Protein AF-A0A498LC23-F1 (afdb_monomer_lite)

Foldseek 3Di:
DVVCVVVCVLLAACSLVVVVVVLVVVVVVQVPDDPPDVSVVVNVVVVVVCVVVSVVSVVSNVVRNVVVVVVVVVVVVVVVVVVVVVVVVVVVVVVVVVVVVVVVVVVVVVVVVVVVVVVVVVVVVVVVVVVVVVVVVVVVD

Sequence (141 aa):
MMEKLKQGFYAKPGGYDLFCKDLEDIEKKYNSQANKVKAEEVLDEFLKQKSVDSKVILQADKKLTKKEKKIKKGFNEKADRMRQEIEEFKKRSIEAENNRAKEFALILENANRRHEETMAQIMQNHREQMMEIQKKNYLFE

pLDDT: mean 89.7, std 10.55, range [47.97, 98.06]

Structure (mmCIF, N/CA/C/O backbone):
data_AF-A0A498LC23-F1
#
_entry.id   AF-A0A498LC23-F1
#
loop_
_atom_site.group_PDB
_atom_site.id
_atom_site.type_symbol
_atom_site.label_atom_id
_atom_site.label_alt_id
_atom_site.label_comp_id
_atom_site.label_asym_id
_atom_site.label_entity_id
_atom_site.label_seq_id
_atom_site.pdbx_PDB_ins_code
_atom_site.Cartn_x
_atom_site.Cartn_y
_atom_site.Cartn_z
_atom_site.occupancy
_atom_site.B_iso_or_equiv
_atom_site.auth_seq_id
_atom_site.auth_comp_id
_atom_site.auth_asym_id
_atom_site.auth_atom_id
_atom_site.pdbx_PDB_model_num
ATOM 1 N N . MET A 1 1 ? -17.491 9.380 36.142 1.00 84.06 1 MET A N 1
ATOM 2 C CA . MET A 1 1 ? -18.035 8.463 35.117 1.00 84.06 1 MET A CA 1
ATOM 3 C C . MET A 1 1 ? -19.264 9.037 34.417 1.00 84.06 1 MET A C 1
ATOM 5 O O . MET A 1 1 ? -19.207 9.206 33.211 1.00 84.06 1 MET A O 1
ATOM 9 N N . MET A 1 2 ? -20.338 9.393 35.135 1.00 83.50 2 MET A N 1
ATOM 10 C CA . MET A 1 2 ? -21.563 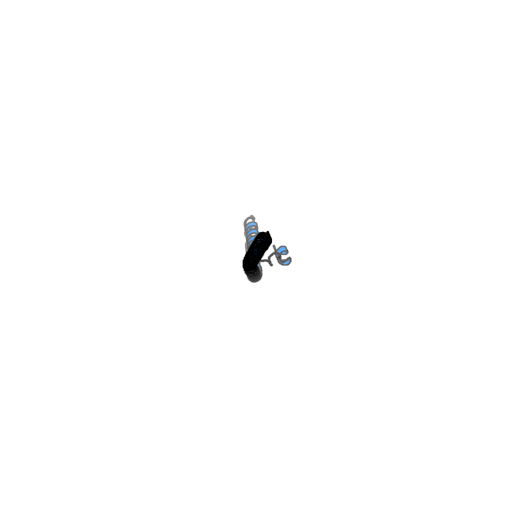9.951 34.523 1.00 83.50 2 MET A CA 1
ATOM 11 C C . MET A 1 2 ? -21.303 11.169 33.631 1.00 83.50 2 MET A C 1
ATOM 13 O O . MET A 1 2 ? -21.832 11.250 32.529 1.00 83.50 2 MET A O 1
ATOM 17 N N . GLU A 1 3 ? -20.427 12.070 34.072 1.00 88.25 3 GLU A N 1
ATOM 18 C CA . GLU A 1 3 ? -20.020 13.226 33.270 1.00 88.25 3 GLU A CA 1
ATOM 19 C C . GLU A 1 3 ? -19.277 12.812 31.989 1.00 88.25 3 GLU A C 1
ATOM 21 O O . GLU A 1 3 ? -19.620 13.257 30.900 1.00 88.25 3 GLU A O 1
ATOM 26 N N . LYS A 1 4 ? -18.341 11.856 32.089 1.00 89.12 4 LYS A N 1
ATOM 27 C CA . LYS A 1 4 ? -17.644 11.278 30.926 1.00 89.12 4 LYS A CA 1
ATOM 28 C C . LYS A 1 4 ? -18.636 10.660 29.928 1.00 89.12 4 LYS A C 1
ATOM 30 O O . LYS A 1 4 ? -18.466 10.810 28.723 1.00 89.12 4 LYS A O 1
ATOM 35 N N . LEU A 1 5 ? -19.677 9.983 30.422 1.00 86.56 5 LEU A N 1
ATOM 36 C CA . LEU A 1 5 ? -20.724 9.393 29.586 1.00 86.56 5 LEU A CA 1
ATOM 37 C C . LEU A 1 5 ? -21.526 10.471 28.841 1.00 86.56 5 LEU A C 1
ATOM 39 O O . LEU A 1 5 ? -21.687 10.361 27.628 1.00 86.56 5 LEU A O 1
ATOM 43 N N . LYS A 1 6 ? -21.964 11.529 29.538 1.00 87.56 6 LYS A N 1
ATOM 44 C CA . LYS A 1 6 ? -22.682 12.670 28.936 1.00 87.56 6 LYS A CA 1
ATOM 45 C C . LYS A 1 6 ? -21.848 13.396 27.882 1.00 87.56 6 LYS A C 1
ATOM 47 O O . LYS A 1 6 ? -22.376 13.795 26.852 1.00 87.56 6 LYS A O 1
ATOM 52 N N . GLN A 1 7 ? -20.545 13.513 28.118 1.00 91.12 7 GLN A N 1
ATOM 53 C CA . GLN A 1 7 ? -19.593 14.117 27.185 1.00 91.12 7 GLN A CA 1
ATOM 54 C C . GLN A 1 7 ? -19.212 13.191 26.017 1.00 91.12 7 GLN A C 1
ATOM 56 O O . GLN A 1 7 ? -18.396 13.562 25.178 1.00 91.12 7 GLN A O 1
ATOM 61 N N . GLY A 1 8 ? -19.764 11.973 25.949 1.00 88.88 8 GLY A N 1
ATOM 62 C CA . GLY A 1 8 ? -19.477 11.029 24.870 1.00 88.88 8 GLY A CA 1
ATOM 63 C C . GLY A 1 8 ? -18.068 10.430 24.916 1.00 88.88 8 GLY A C 1
ATOM 64 O O . GLY A 1 8 ? -17.594 9.908 23.913 1.00 88.88 8 GLY A O 1
ATOM 65 N N . PHE A 1 9 ? -17.387 10.447 26.065 1.00 91.69 9 PHE A N 1
ATOM 66 C CA . PHE A 1 9 ? -16.000 9.976 26.212 1.00 91.69 9 PHE A CA 1
ATOM 67 C C . PHE A 1 9 ? -15.781 8.520 25.756 1.00 91.69 9 PHE A C 1
ATOM 69 O O . PHE A 1 9 ? -14.710 8.171 25.250 1.00 91.69 9 PHE A O 1
ATOM 76 N N . TYR A 1 10 ? -16.795 7.667 25.931 1.00 91.69 10 TYR A N 1
ATOM 77 C CA . TYR A 1 10 ? -16.764 6.252 25.544 1.00 91.69 10 TYR A CA 1
ATOM 78 C C . TYR A 1 10 ? -17.212 6.011 24.092 1.00 91.69 10 TYR A C 1
ATOM 80 O O . TYR A 1 10 ? -17.172 4.879 23.621 1.00 91.69 10 TYR A O 1
ATOM 88 N N . ALA A 1 11 ? -17.625 7.047 23.352 1.00 89.56 11 ALA A N 1
ATOM 89 C CA . ALA A 1 11 ? -18.071 6.939 21.961 1.00 89.56 11 ALA A CA 1
ATOM 90 C C . ALA A 1 11 ? -16.882 6.898 20.979 1.00 89.56 11 ALA A C 1
ATOM 92 O O . ALA A 1 11 ? -16.786 7.693 20.045 1.00 89.56 11 ALA A O 1
ATOM 93 N N . LYS A 1 12 ? -15.955 5.964 21.201 1.00 91.44 12 LYS A N 1
ATOM 94 C CA . LYS A 1 12 ? -14.744 5.757 20.394 1.00 91.44 12 LYS A CA 1
ATOM 95 C C . LYS A 1 12 ? -14.396 4.265 20.297 1.00 91.44 12 LYS A C 1
ATOM 97 O O . LYS A 1 12 ? -14.877 3.498 21.131 1.00 91.44 12 LYS A O 1
ATOM 102 N N . PRO A 1 13 ? -13.574 3.842 19.317 1.00 91.19 13 PRO A N 1
ATOM 103 C CA . PRO A 1 13 ? -13.034 2.483 19.286 1.00 91.19 13 PRO A CA 1
ATOM 104 C C . PRO A 1 13 ? -12.321 2.127 20.603 1.00 91.19 13 PRO A C 1
ATOM 106 O O . PRO A 1 13 ? -11.522 2.919 21.107 1.00 91.19 13 PRO A O 1
ATOM 109 N N . GLY A 1 14 ? -12.639 0.970 21.183 1.00 91.62 14 GLY A N 1
ATOM 110 C CA . GLY A 1 14 ? -12.177 0.536 22.509 1.00 91.62 14 GLY A CA 1
ATOM 111 C C . GLY A 1 14 ? -12.816 1.292 23.681 1.00 91.62 14 GLY A C 1
ATOM 112 O O . GLY A 1 14 ? -12.356 1.200 24.819 1.00 91.62 14 GLY A O 1
ATOM 113 N N . GLY A 1 15 ? -13.853 2.092 23.426 1.00 92.25 15 GLY A N 1
ATOM 114 C CA . GLY A 1 15 ? -14.532 2.886 24.446 1.00 92.25 15 GLY A CA 1
ATOM 115 C C . GLY A 1 15 ? -15.304 2.048 25.464 1.00 92.25 15 GLY A C 1
ATOM 116 O O . GLY A 1 15 ? -15.448 2.481 26.608 1.00 92.25 15 GLY A O 1
ATOM 117 N N . TYR A 1 16 ? -15.740 0.840 25.091 1.00 92.62 16 TYR A N 1
ATOM 118 C CA . TYR A 1 16 ? -16.394 -0.082 26.017 1.00 92.62 16 TYR A CA 1
ATOM 119 C C . TYR A 1 16 ? -15.448 -0.549 27.125 1.00 92.62 16 TYR A C 1
ATOM 121 O O . TYR A 1 16 ? -15.804 -0.497 28.298 1.00 92.62 16 TYR A O 1
ATOM 129 N N . ASP A 1 17 ? -14.210 -0.897 26.777 1.00 92.12 17 ASP A N 1
ATOM 130 C CA . ASP A 1 17 ? -13.214 -1.346 27.755 1.00 92.12 17 ASP A CA 1
ATOM 131 C C . ASP A 1 17 ? -12.898 -0.249 28.783 1.00 92.12 17 ASP A C 1
ATOM 133 O O . ASP A 1 17 ? -12.684 -0.522 29.963 1.00 92.12 17 ASP A O 1
ATOM 137 N N . LEU A 1 18 ? -12.907 1.018 28.354 1.00 93.38 18 LEU A N 1
ATOM 138 C CA . LEU A 1 18 ? -12.749 2.166 29.251 1.00 93.38 18 LEU A CA 1
ATOM 139 C C . LEU A 1 18 ? -13.953 2.342 30.184 1.00 93.38 18 LEU A C 1
ATOM 141 O O . LEU A 1 18 ? -13.776 2.731 31.336 1.00 93.38 18 LEU A O 1
ATOM 145 N N . PHE A 1 19 ? -15.163 2.060 29.698 1.00 91.25 19 PHE A N 1
ATOM 146 C CA . PHE A 1 19 ? -16.378 2.094 30.509 1.00 91.25 19 PHE A CA 1
ATOM 147 C C . PHE A 1 19 ? -16.377 0.984 31.568 1.00 91.25 19 PHE A C 1
ATOM 149 O O . PHE A 1 19 ? -16.677 1.261 32.728 1.00 91.25 19 PHE A O 1
ATOM 156 N N . CYS A 1 20 ? -15.979 -0.237 31.197 1.00 90.75 20 CYS A N 1
ATOM 157 C CA . CYS A 1 20 ? -15.827 -1.360 32.127 1.00 90.75 20 CYS A CA 1
ATOM 158 C C . CYS A 1 20 ? -14.800 -1.062 33.224 1.00 90.75 20 CYS A C 1
ATOM 160 O O . CYS A 1 20 ? -15.101 -1.248 34.397 1.00 90.75 20 CYS A O 1
ATOM 162 N N . LYS A 1 21 ? -13.634 -0.511 32.868 1.00 92.44 21 LYS A N 1
ATOM 163 C CA . LYS A 1 21 ? -12.616 -0.110 33.855 1.00 92.44 21 LYS A CA 1
ATOM 164 C C . LYS A 1 21 ? -13.128 0.950 34.828 1.00 92.44 21 LYS A C 1
ATOM 166 O O . LYS A 1 21 ? -12.950 0.811 36.031 1.00 92.44 21 LYS A O 1
ATOM 171 N N . ASP A 1 22 ? -13.805 1.985 34.320 1.00 91.44 22 ASP A N 1
ATOM 172 C CA . ASP A 1 22 ? -14.388 3.020 35.180 1.00 91.44 22 ASP A CA 1
ATOM 173 C C . ASP A 1 22 ? -15.492 2.448 36.105 1.00 91.44 22 ASP A C 1
ATOM 175 O O . ASP A 1 22 ? -15.655 2.957 37.213 1.00 91.44 22 ASP A O 1
ATOM 179 N N . LEU A 1 23 ? -16.240 1.409 35.690 1.00 89.06 23 LEU A N 1
ATOM 180 C CA . LEU A 1 23 ? -17.190 0.692 36.561 1.00 89.06 23 LEU A CA 1
ATOM 181 C C . LEU A 1 23 ? -16.475 -0.106 37.656 1.00 89.06 23 LEU A C 1
ATOM 183 O O . LEU A 1 23 ? -16.821 0.041 38.827 1.00 89.06 23 LEU A O 1
ATOM 187 N N . GLU A 1 24 ? -15.474 -0.907 37.290 1.00 88.88 24 GLU A N 1
ATOM 188 C CA . GLU A 1 24 ? -14.690 -1.706 38.242 1.00 88.88 24 GLU A CA 1
ATOM 189 C C . GLU A 1 24 ? -14.003 -0.824 39.293 1.00 88.88 24 GLU A C 1
ATOM 191 O O . GLU A 1 24 ? -13.945 -1.173 40.472 1.00 88.88 24 GLU A O 1
ATOM 196 N N . ASP A 1 25 ? -13.494 0.341 38.891 1.00 89.94 25 ASP A N 1
ATOM 197 C CA . ASP A 1 25 ? -12.856 1.288 39.805 1.00 89.94 25 ASP A CA 1
ATOM 198 C C . ASP A 1 25 ? -13.853 1.894 40.804 1.00 89.94 25 ASP A C 1
ATOM 200 O O . ASP A 1 25 ? -13.494 2.155 41.957 1.00 89.94 25 ASP A O 1
ATOM 204 N N . ILE A 1 26 ? -15.102 2.126 40.384 1.00 86.62 26 ILE A N 1
ATOM 205 C CA . ILE A 1 26 ? -16.176 2.583 41.277 1.00 86.62 26 ILE A CA 1
ATOM 206 C C . ILE A 1 26 ? -16.523 1.480 42.274 1.00 86.62 26 ILE A C 1
ATOM 208 O O . ILE A 1 26 ? -16.568 1.750 43.473 1.00 86.62 26 ILE A O 1
ATOM 212 N N . GLU A 1 27 ? -16.707 0.251 41.797 1.00 84.00 27 GLU A N 1
ATOM 213 C CA . GLU A 1 27 ? -17.019 -0.911 42.630 1.00 84.00 27 GLU A CA 1
ATOM 214 C C . GLU A 1 27 ? -15.926 -1.165 43.680 1.00 84.00 27 GLU A C 1
ATOM 216 O O . GLU A 1 27 ? -16.214 -1.274 44.872 1.00 84.00 27 GLU A O 1
ATOM 221 N N . LYS A 1 28 ? -14.649 -1.155 43.274 1.00 86.56 28 LYS A N 1
ATOM 222 C CA . LYS A 1 28 ? -13.503 -1.314 44.187 1.00 86.56 28 LYS A CA 1
ATOM 223 C C . LYS A 1 28 ? -13.452 -0.219 45.250 1.00 86.56 28 LYS A C 1
ATOM 225 O O . LYS A 1 28 ? -13.249 -0.518 46.427 1.00 86.56 28 LYS A O 1
ATOM 230 N N . LYS A 1 29 ? -13.647 1.047 44.859 1.00 85.25 29 LYS A N 1
ATOM 231 C CA . LYS A 1 29 ? -13.676 2.177 45.805 1.00 85.25 29 LYS A CA 1
ATOM 232 C C . LYS A 1 29 ? -14.817 2.034 46.801 1.00 85.25 29 LYS A C 1
ATOM 234 O O . LYS A 1 29 ? -14.602 2.246 47.992 1.00 85.25 29 LYS A O 1
ATOM 239 N N . TYR A 1 30 ? -15.995 1.644 46.330 1.00 78.94 30 TYR A N 1
ATOM 240 C CA . TYR A 1 30 ? -17.175 1.473 47.165 1.00 78.94 30 TYR A CA 1
ATOM 241 C C . TYR A 1 30 ? -17.004 0.324 48.173 1.00 78.94 30 TYR A C 1
ATOM 243 O O . TYR A 1 30 ? -17.201 0.519 49.370 1.00 78.94 30 TYR A O 1
ATOM 251 N N . ASN A 1 31 ? -16.499 -0.830 47.725 1.00 77.25 31 ASN A N 1
ATOM 252 C CA . ASN A 1 31 ? -16.243 -2.005 48.572 1.00 77.25 31 ASN A CA 1
ATOM 253 C C . ASN A 1 31 ? -15.150 -1.790 49.635 1.00 77.25 31 ASN A C 1
ATOM 255 O O . ASN A 1 31 ? -15.102 -2.513 50.635 1.00 77.25 31 ASN A O 1
ATOM 259 N N . SER A 1 32 ? -14.278 -0.798 49.433 1.00 80.50 32 SER A N 1
ATOM 260 C CA . SER A 1 32 ? -13.211 -0.436 50.372 1.00 80.50 32 SER A CA 1
ATOM 261 C C . SER A 1 32 ? -13.671 0.447 51.547 1.00 80.50 32 SER A C 1
ATOM 263 O O . SER A 1 32 ? -12.907 0.645 52.490 1.00 80.50 32 SER A O 1
ATOM 265 N N . GLN A 1 33 ? -14.909 0.965 51.532 1.00 77.19 33 GLN A N 1
ATOM 266 C CA . GLN A 1 33 ? -15.449 1.817 52.601 1.00 77.19 33 GLN A CA 1
ATOM 267 C C . GLN A 1 33 ? -16.101 0.994 53.736 1.00 77.19 33 GLN A C 1
ATOM 269 O O . GLN A 1 33 ? -16.754 -0.021 53.505 1.00 77.19 33 GLN A O 1
ATOM 274 N N . ALA A 1 34 ? -15.932 1.436 54.990 1.00 56.12 34 ALA A N 1
ATOM 275 C CA . ALA A 1 34 ? -16.258 0.670 56.205 1.00 56.12 34 ALA A CA 1
ATOM 276 C C . ALA A 1 34 ? -17.768 0.501 56.528 1.00 56.12 34 ALA A C 1
ATOM 278 O O . ALA A 1 34 ? -18.112 -0.313 57.381 1.00 56.12 34 ALA A O 1
ATOM 279 N N . ASN A 1 35 ? -18.684 1.204 55.845 1.00 59.41 35 ASN A N 1
ATOM 280 C CA . ASN A 1 35 ? -20.133 1.196 56.129 1.00 59.41 35 ASN A CA 1
ATOM 281 C C . ASN A 1 35 ? -20.937 0.333 55.131 1.00 59.41 35 ASN A C 1
ATOM 283 O O . ASN A 1 35 ? -21.707 0.852 54.328 1.00 59.41 35 ASN A O 1
ATOM 287 N N . LYS A 1 36 ? -20.763 -0.993 55.181 1.00 61.56 36 LYS A N 1
ATOM 288 C CA . LYS A 1 36 ? -21.213 -1.926 54.123 1.00 61.56 36 LYS A CA 1
ATOM 289 C C . LYS A 1 36 ? -22.723 -2.220 54.064 1.00 61.56 36 LYS A C 1
ATOM 291 O O . LYS A 1 36 ? -23.264 -2.411 52.985 1.00 61.56 36 LYS A O 1
ATOM 296 N N . VAL A 1 37 ? -23.433 -2.212 55.193 1.00 56.91 37 VAL A N 1
ATOM 297 C CA . VAL A 1 37 ? -24.747 -2.892 55.296 1.00 56.91 37 VAL A CA 1
ATOM 298 C C . VAL A 1 37 ? -25.923 -2.131 54.652 1.00 56.91 37 VAL A C 1
ATOM 300 O O . VAL A 1 37 ? -26.888 -2.751 54.232 1.00 56.91 37 VAL A O 1
ATOM 303 N N . LYS A 1 38 ? -25.862 -0.797 54.534 1.00 59.25 38 LYS A N 1
ATOM 304 C CA . LYS A 1 38 ? -26.901 0.016 53.848 1.00 59.25 38 LYS A CA 1
ATOM 305 C C . LYS A 1 38 ? -26.497 0.466 52.438 1.00 59.25 38 LYS A C 1
ATOM 307 O O . LYS A 1 38 ? -27.237 1.181 51.774 1.00 59.25 38 LYS A O 1
ATOM 312 N N . ALA A 1 39 ? -25.291 0.102 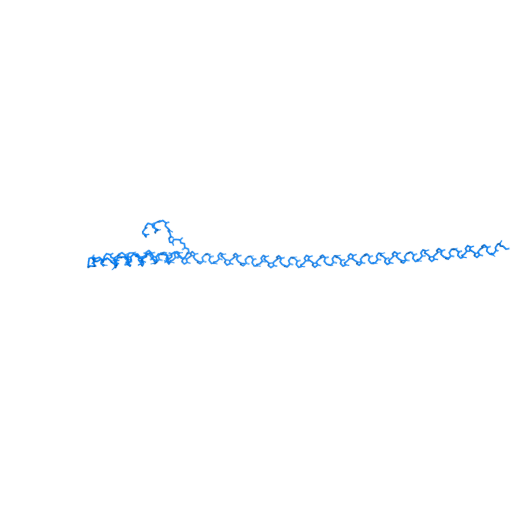52.023 1.00 64.62 39 ALA A N 1
ATOM 313 C CA . ALA A 1 39 ? -24.615 0.618 50.841 1.00 64.62 39 ALA A CA 1
ATOM 314 C C . ALA A 1 39 ? -24.750 -0.346 49.640 1.00 64.62 39 ALA A C 1
ATOM 316 O O . ALA A 1 39 ? -24.755 0.069 48.484 1.00 64.62 39 ALA A O 1
ATOM 317 N N . GLU A 1 40 ? -24.921 -1.638 49.916 1.00 72.25 40 GLU A N 1
ATOM 318 C CA . GLU A 1 40 ? -24.925 -2.711 48.917 1.00 72.25 40 GLU A CA 1
ATOM 319 C C . GLU A 1 40 ? -26.134 -2.658 47.963 1.00 72.25 40 GLU A C 1
ATOM 321 O O . GLU A 1 40 ? -25.957 -2.795 46.755 1.00 72.25 40 GLU A O 1
ATOM 326 N N . GLU A 1 41 ? -27.339 -2.348 48.462 1.00 75.94 41 GLU A N 1
ATOM 327 C CA . GLU A 1 41 ? -28.537 -2.173 47.616 1.00 75.94 41 GLU A CA 1
ATOM 328 C C . GLU A 1 41 ? -28.394 -1.002 46.634 1.00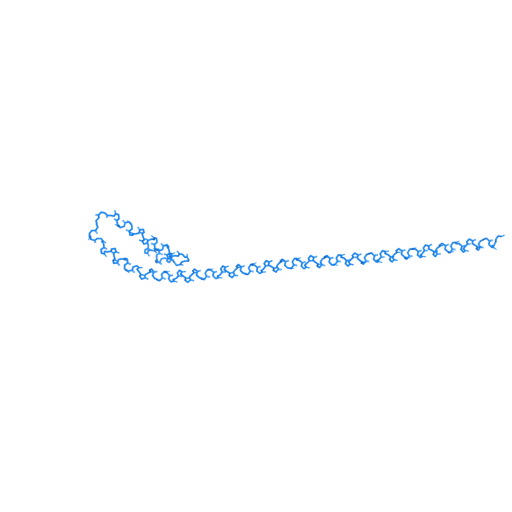 75.94 41 GLU A C 1
ATOM 330 O O . GLU A 1 41 ? -28.755 -1.121 45.464 1.00 75.94 41 GLU A O 1
ATOM 335 N N . VAL A 1 42 ? -27.810 0.116 47.080 1.00 79.81 42 VAL A N 1
ATOM 336 C CA . VAL A 1 42 ? -27.591 1.304 46.238 1.00 79.81 42 VAL A CA 1
ATOM 337 C C . VAL A 1 42 ? -26.573 1.009 45.135 1.00 79.81 42 VAL A C 1
ATOM 339 O O . VAL A 1 42 ? -26.726 1.474 44.002 1.00 79.81 42 VAL A O 1
ATOM 342 N N . LEU A 1 43 ? -25.535 0.225 45.446 1.00 80.56 43 LEU A N 1
ATOM 343 C CA . LEU A 1 43 ? -24.555 -0.217 44.458 1.00 80.56 43 LEU A CA 1
ATOM 344 C C . LEU A 1 43 ? -25.182 -1.180 43.440 1.00 80.56 43 LEU A C 1
ATOM 346 O O . LEU A 1 43 ? -24.972 -1.000 42.240 1.00 80.56 43 LEU A O 1
ATOM 350 N N . ASP A 1 44 ? -25.970 -2.159 43.887 1.00 81.00 44 ASP A N 1
ATOM 351 C CA . ASP A 1 44 ? -26.628 -3.127 43.000 1.00 81.00 44 ASP A CA 1
ATOM 352 C C . ASP A 1 44 ? -27.633 -2.445 42.056 1.00 81.00 44 ASP A C 1
ATOM 354 O O . ASP A 1 44 ? -27.645 -2.695 40.846 1.00 81.00 44 ASP A O 1
ATOM 358 N N . GLU A 1 45 ? -28.428 -1.503 42.568 1.00 83.12 45 GLU A N 1
ATOM 359 C CA . GLU A 1 45 ? -29.370 -0.733 41.754 1.00 83.12 45 GLU A CA 1
ATOM 360 C C . GLU A 1 45 ? -28.645 0.168 40.737 1.00 83.12 45 GLU A C 1
ATOM 362 O O . GLU A 1 45 ? -29.031 0.229 39.563 1.00 83.12 45 GLU A O 1
ATOM 367 N N . PHE A 1 46 ? -27.527 0.789 41.135 1.00 83.75 46 PHE A N 1
ATOM 368 C CA . PHE A 1 46 ? -26.665 1.543 40.225 1.00 83.75 46 PHE A CA 1
ATOM 369 C C . PHE A 1 46 ? -26.088 0.653 39.115 1.00 83.75 46 PHE A C 1
ATOM 371 O O . PHE A 1 46 ? -26.167 1.009 37.936 1.00 83.75 46 PHE A O 1
ATOM 378 N N . LEU A 1 47 ? -25.544 -0.520 39.455 1.00 83.06 47 LEU A N 1
ATOM 379 C CA . LEU A 1 47 ? -24.980 -1.460 38.482 1.00 83.06 47 LEU A CA 1
ATOM 380 C C . LEU A 1 47 ? -26.049 -1.981 37.511 1.00 83.06 47 LEU A C 1
ATOM 382 O O . LEU A 1 47 ? -25.812 -2.035 36.298 1.00 83.06 47 LEU A O 1
ATOM 386 N N . LYS A 1 48 ? -27.257 -2.275 38.007 1.00 84.62 48 LYS A N 1
ATOM 387 C CA . LYS A 1 48 ? -28.412 -2.643 37.173 1.00 84.62 48 LYS A CA 1
ATOM 388 C C . LYS A 1 48 ? -28.772 -1.542 36.182 1.00 84.62 48 LYS A C 1
ATOM 390 O O . LYS A 1 48 ? -28.911 -1.828 34.992 1.00 84.62 48 LYS A O 1
ATOM 395 N N . GLN A 1 49 ? -28.848 -0.285 36.624 1.00 84.56 49 GLN A N 1
ATOM 396 C CA . GLN A 1 49 ? -29.088 0.848 35.724 1.00 84.56 49 GLN A CA 1
ATOM 397 C C . GLN A 1 49 ? -27.972 0.992 34.676 1.00 84.56 49 GLN A C 1
ATOM 399 O O . GLN A 1 49 ? -28.250 1.193 33.491 1.00 84.56 49 GLN A O 1
ATOM 404 N N . LYS A 1 50 ? -26.702 0.824 35.071 1.00 85.06 50 LYS A N 1
ATOM 405 C CA . LYS A 1 50 ? -25.551 0.919 34.154 1.00 85.06 50 LYS A CA 1
ATOM 406 C C . LYS A 1 50 ? -25.450 -0.241 33.158 1.00 85.06 50 LYS A C 1
ATOM 408 O O . LYS A 1 50 ? -24.784 -0.089 32.136 1.00 85.06 50 LYS A O 1
ATOM 413 N N . SER A 1 51 ? -26.129 -1.365 33.388 1.00 82.00 51 SER A N 1
ATOM 414 C CA . SER A 1 51 ? -26.192 -2.490 32.439 1.00 82.00 51 SER A CA 1
ATOM 415 C C . SER A 1 51 ? -26.801 -2.090 31.088 1.00 82.00 51 SER A C 1
ATOM 417 O O . SER A 1 51 ? -26.354 -2.548 30.032 1.00 82.00 51 SER A O 1
ATOM 419 N N . VAL A 1 52 ? -27.788 -1.188 31.095 1.00 81.69 52 VAL A N 1
ATOM 420 C CA . VAL A 1 52 ? -28.401 -0.670 29.862 1.00 81.69 52 VAL A CA 1
ATOM 421 C C . VAL A 1 52 ? -27.403 0.196 29.092 1.00 81.69 52 VAL A C 1
ATOM 423 O O . VAL A 1 52 ? -27.171 -0.047 27.906 1.00 81.69 52 VAL A O 1
ATOM 426 N N . ASP A 1 53 ? -26.738 1.127 29.782 1.00 81.94 53 ASP A N 1
ATOM 427 C CA . ASP A 1 53 ? -25.691 1.979 29.202 1.00 81.94 53 ASP A CA 1
ATOM 428 C C . ASP A 1 53 ? -24.537 1.136 28.631 1.00 81.94 53 ASP A C 1
ATOM 430 O O . ASP A 1 53 ? -24.082 1.365 27.510 1.00 81.94 53 ASP A O 1
ATOM 434 N N . SER A 1 54 ? -24.125 0.093 29.360 1.00 88.00 54 SER A N 1
ATOM 435 C CA . SER A 1 54 ? -23.083 -0.862 28.963 1.00 88.00 54 SER A CA 1
ATOM 436 C C . SER A 1 54 ? -23.374 -1.496 27.598 1.00 88.00 54 SER A C 1
ATOM 438 O O . SER A 1 54 ? -22.514 -1.515 26.715 1.00 88.00 54 SER A O 1
ATOM 440 N N . LYS A 1 55 ? -24.614 -1.951 27.367 1.00 89.44 55 LYS A N 1
ATOM 441 C CA . LYS A 1 55 ? -25.018 -2.560 26.087 1.00 89.44 55 LYS A CA 1
ATOM 442 C C . LYS A 1 55 ? -24.963 -1.564 24.929 1.00 89.44 55 LYS A C 1
ATOM 444 O O . LYS A 1 55 ? -24.515 -1.929 23.839 1.00 89.44 55 LYS A O 1
ATOM 449 N N . VAL A 1 56 ? -25.403 -0.325 25.150 1.00 90.12 56 VAL A N 1
ATOM 450 C CA . VAL A 1 56 ? -25.392 0.728 24.121 1.00 90.12 56 VAL A CA 1
ATOM 451 C C . VAL A 1 56 ? -23.956 1.094 23.746 1.00 90.12 56 VAL A C 1
ATOM 453 O O . VAL A 1 56 ? -23.619 1.134 22.560 1.00 90.12 56 VAL A O 1
ATOM 456 N N . ILE A 1 57 ? -23.089 1.275 24.744 1.00 90.88 57 ILE A N 1
ATOM 457 C CA . ILE A 1 57 ? -21.667 1.581 24.543 1.00 90.88 57 ILE A CA 1
ATOM 458 C C . ILE A 1 57 ? -20.969 0.433 23.809 1.00 90.88 57 ILE A C 1
ATOM 460 O O . ILE A 1 57 ? -20.255 0.679 22.840 1.00 90.88 57 ILE A O 1
ATOM 464 N N . LEU A 1 58 ? -21.236 -0.823 24.186 1.00 93.44 58 LEU A N 1
ATOM 465 C CA . LEU A 1 58 ? -20.673 -1.998 23.514 1.00 93.44 58 LEU A CA 1
ATOM 466 C C . LEU A 1 58 ? -21.050 -2.053 22.030 1.00 93.44 58 LEU A C 1
ATOM 468 O O . LEU A 1 58 ? -20.220 -2.365 21.173 1.00 93.44 58 LEU A O 1
ATOM 472 N N . GLN A 1 59 ? -22.314 -1.777 21.704 1.00 93.00 59 GLN A N 1
ATOM 473 C CA . GLN A 1 59 ? -22.764 -1.765 20.313 1.00 93.00 59 GLN A CA 1
ATOM 474 C C . GLN A 1 59 ? -22.122 -0.626 19.517 1.00 93.00 59 GLN A C 1
ATOM 476 O O . GLN A 1 59 ? -21.719 -0.841 18.369 1.00 93.00 59 GLN A O 1
ATOM 481 N N . ALA A 1 60 ? -22.025 0.567 20.108 1.00 92.94 60 ALA A N 1
ATOM 482 C CA . ALA A 1 60 ? -21.375 1.714 19.487 1.00 92.94 60 ALA A CA 1
ATOM 483 C C . ALA A 1 60 ? -19.891 1.427 19.217 1.00 92.94 60 ALA A C 1
ATOM 485 O O . ALA A 1 60 ? -19.440 1.578 18.081 1.00 92.94 60 ALA A O 1
ATOM 486 N N . ASP A 1 61 ? -19.167 0.911 20.209 1.00 95.38 61 ASP A N 1
ATOM 487 C CA . ASP A 1 61 ? -17.758 0.546 20.082 1.00 95.38 61 ASP A CA 1
ATOM 488 C C . ASP A 1 61 ? -17.540 -0.505 18.984 1.00 95.38 61 ASP A C 1
ATOM 490 O O . ASP A 1 61 ? -16.763 -0.292 18.051 1.00 95.38 61 ASP A O 1
ATOM 494 N N . LYS A 1 62 ? -18.312 -1.602 18.987 1.00 94.44 62 LYS A N 1
ATOM 495 C CA . LYS A 1 62 ? -18.217 -2.632 17.936 1.00 94.44 62 LYS A CA 1
ATOM 496 C C . LYS A 1 62 ? -18.404 -2.049 16.534 1.00 94.44 62 LYS A C 1
ATOM 498 O O . LYS A 1 62 ? -17.683 -2.431 15.606 1.00 94.44 62 LYS A O 1
ATOM 503 N N . LYS A 1 63 ? -19.360 -1.129 16.357 1.00 95.12 63 LYS A N 1
ATOM 504 C CA . LYS A 1 63 ? -19.598 -0.454 15.070 1.00 95.12 63 LYS A CA 1
ATOM 505 C C . LYS A 1 63 ? -18.423 0.448 14.684 1.00 95.12 63 LYS A C 1
ATOM 507 O O . LYS A 1 63 ? -17.964 0.369 13.541 1.00 95.12 63 LYS A O 1
ATOM 512 N N . LEU A 1 64 ? -17.922 1.259 15.615 1.00 94.75 64 LEU A N 1
ATOM 513 C CA . LEU A 1 64 ? -16.806 2.181 15.387 1.00 94.75 64 LEU A CA 1
ATOM 514 C C . LEU A 1 64 ? -15.509 1.428 15.081 1.00 94.75 64 LEU A C 1
ATOM 516 O O . LEU A 1 64 ? -14.898 1.664 14.040 1.00 94.75 64 LEU A O 1
ATOM 520 N N . THR A 1 65 ? -15.163 0.440 15.901 1.00 93.44 65 THR A N 1
ATOM 521 C CA . THR A 1 65 ? -13.992 -0.425 15.721 1.00 93.44 65 THR A CA 1
ATOM 522 C C . THR A 1 65 ? -14.036 -1.165 14.380 1.00 93.44 65 THR A C 1
ATOM 524 O O . THR A 1 65 ? -13.038 -1.238 13.660 1.00 93.44 65 THR A O 1
ATOM 527 N N . LYS A 1 66 ? -15.201 -1.690 13.972 1.00 95.75 66 LYS A N 1
ATOM 528 C CA . LYS A 1 66 ? -15.348 -2.341 12.658 1.00 95.75 66 LYS A CA 1
ATOM 529 C C . LYS A 1 66 ? -15.153 -1.352 11.506 1.00 95.75 66 LYS A C 1
ATOM 531 O O . LYS A 1 66 ? -14.539 -1.713 10.501 1.00 95.75 66 LYS A O 1
ATOM 536 N N . LYS A 1 67 ? -15.677 -0.129 11.627 1.00 95.31 67 LYS A N 1
ATOM 537 C CA . LYS A 1 67 ? -15.521 0.924 10.613 1.00 95.31 67 LYS A CA 1
ATOM 538 C C . LYS A 1 67 ? -14.058 1.350 10.484 1.00 95.31 67 LYS A C 1
ATOM 540 O O . LYS A 1 67 ? -13.550 1.390 9.368 1.00 95.31 67 LYS A O 1
ATOM 545 N N . GLU A 1 68 ? -13.371 1.578 11.599 1.00 95.12 68 GLU A N 1
ATOM 546 C CA . GLU A 1 68 ? -11.950 1.936 11.622 1.00 95.12 68 GLU A CA 1
ATOM 547 C C . GLU A 1 68 ? -11.080 0.845 10.987 1.00 95.12 68 GLU A C 1
ATOM 549 O O . GLU A 1 68 ? -10.287 1.132 10.090 1.00 95.12 68 GLU A O 1
ATOM 554 N N . LYS A 1 69 ? -11.291 -0.426 11.358 1.00 95.62 69 LYS A N 1
ATOM 555 C CA . LYS A 1 69 ? -10.576 -1.558 10.746 1.00 95.62 69 LYS A CA 1
ATOM 556 C C . LYS A 1 69 ? -10.781 -1.623 9.233 1.00 95.62 69 LYS A C 1
ATOM 558 O O . LYS A 1 69 ? -9.818 -1.841 8.504 1.00 95.62 69 LYS A O 1
ATOM 563 N N . LYS A 1 70 ? -12.012 -1.414 8.748 1.00 96.38 70 LYS A N 1
ATOM 564 C CA . LYS A 1 70 ? -12.303 -1.374 7.304 1.00 96.38 70 LYS A CA 1
ATOM 565 C C . LYS A 1 70 ? -11.578 -0.228 6.603 1.00 96.38 70 LYS A C 1
ATOM 567 O O . LYS A 1 70 ? -11.001 -0.451 5.544 1.00 96.38 70 LYS A O 1
ATOM 572 N N . ILE A 1 71 ? -11.588 0.966 7.194 1.00 95.38 71 ILE A N 1
ATOM 573 C CA . ILE A 1 71 ? -10.895 2.138 6.647 1.00 95.38 71 ILE A CA 1
ATOM 574 C C . ILE A 1 71 ? -9.391 1.866 6.578 1.00 95.38 71 ILE A C 1
ATOM 576 O O . ILE A 1 71 ? -8.804 1.981 5.507 1.00 95.38 71 ILE A O 1
ATOM 580 N N . LYS A 1 72 ? -8.781 1.421 7.683 1.00 96.19 72 LYS A N 1
ATOM 581 C CA . LYS A 1 72 ? -7.352 1.090 7.742 1.00 96.19 72 LYS A CA 1
ATOM 582 C C . LYS A 1 72 ? -6.971 0.023 6.716 1.00 96.19 72 LYS A C 1
ATOM 584 O O . LYS A 1 72 ? -5.974 0.178 6.020 1.00 96.19 72 LYS A O 1
ATOM 589 N N . LYS A 1 73 ? -7.790 -1.025 6.576 1.00 96.44 73 LYS A N 1
ATOM 590 C CA . LYS A 1 73 ? -7.584 -2.061 5.558 1.00 96.44 73 LYS A CA 1
ATOM 591 C C . LYS A 1 73 ? -7.626 -1.474 4.145 1.00 96.44 73 LYS A C 1
ATOM 593 O O . LYS A 1 73 ? -6.705 -1.714 3.378 1.00 96.44 73 LYS A O 1
ATOM 598 N N . GLY A 1 74 ? -8.637 -0.664 3.827 1.00 96.38 74 GLY A N 1
ATOM 599 C CA . GLY A 1 74 ? -8.764 -0.032 2.511 1.00 96.38 74 GLY A CA 1
ATOM 600 C C . GLY A 1 74 ? -7.612 0.924 2.183 1.00 96.38 74 GLY A C 1
ATOM 601 O O . GLY A 1 74 ? -7.131 0.937 1.051 1.00 96.38 74 GLY A O 1
ATOM 602 N N . PHE A 1 75 ? -7.123 1.683 3.170 1.00 96.62 75 PHE A N 1
ATOM 603 C CA . PHE A 1 75 ? -5.928 2.517 3.011 1.00 96.62 75 PHE A CA 1
ATOM 604 C C . PHE A 1 75 ? -4.676 1.681 2.749 1.00 96.62 75 PHE A C 1
ATOM 606 O O . PHE A 1 75 ? -3.933 2.000 1.824 1.00 96.62 75 PHE A O 1
ATOM 613 N N . ASN A 1 76 ? -4.465 0.608 3.514 1.00 96.75 76 ASN A N 1
ATOM 614 C CA . ASN A 1 76 ? -3.321 -0.282 3.323 1.00 96.75 76 ASN A CA 1
ATOM 615 C C . ASN A 1 76 ? -3.355 -0.947 1.942 1.00 96.75 76 ASN A C 1
ATOM 617 O O . ASN A 1 76 ? -2.384 -0.841 1.204 1.00 96.75 76 ASN A O 1
ATOM 621 N N . GLU A 1 77 ? -4.494 -1.522 1.547 1.00 97.00 77 GLU A N 1
ATOM 622 C CA . GLU A 1 77 ? -4.669 -2.137 0.225 1.00 97.00 77 GLU A CA 1
ATOM 623 C C . GLU A 1 77 ? -4.423 -1.131 -0.913 1.00 97.00 77 GLU A C 1
ATOM 625 O O . GLU A 1 77 ? -3.799 -1.466 -1.918 1.00 97.00 77 GLU A O 1
ATOM 630 N N . LYS A 1 78 ? -4.887 0.120 -0.772 1.00 97.06 78 LYS A N 1
ATOM 631 C CA . LYS A 1 78 ? -4.625 1.176 -1.762 1.00 97.06 78 LYS A CA 1
ATOM 632 C C . LYS A 1 78 ? -3.146 1.574 -1.795 1.00 97.06 78 LYS A C 1
ATOM 634 O O . LYS A 1 78 ? -2.612 1.801 -2.876 1.00 97.06 78 LYS A O 1
ATOM 639 N N . ALA A 1 79 ? -2.495 1.659 -0.638 1.00 97.50 79 ALA A N 1
ATOM 640 C CA . ALA A 1 79 ? -1.075 1.977 -0.543 1.00 97.50 79 ALA A CA 1
ATOM 641 C C . ALA A 1 79 ? -0.197 0.864 -1.137 1.00 97.50 79 ALA A C 1
ATOM 643 O O . ALA A 1 79 ? 0.785 1.167 -1.809 1.00 97.50 79 ALA A O 1
ATOM 644 N N . ASP A 1 80 ? -0.565 -0.403 -0.936 1.00 97.56 80 ASP A N 1
ATOM 645 C CA . ASP A 1 80 ? 0.124 -1.553 -1.527 1.00 97.56 80 ASP A CA 1
ATOM 646 C C . ASP A 1 80 ? 0.003 -1.560 -3.052 1.00 97.56 80 ASP A C 1
ATOM 648 O O . ASP A 1 80 ? 1.021 -1.679 -3.733 1.00 97.56 80 ASP A O 1
ATOM 652 N N . ARG A 1 81 ? -1.202 -1.333 -3.597 1.00 97.75 81 ARG A N 1
ATOM 653 C CA . ARG A 1 81 ? -1.389 -1.199 -5.054 1.00 97.75 81 ARG A CA 1
ATOM 654 C C . ARG A 1 81 ? -0.564 -0.057 -5.639 1.00 97.75 81 ARG A C 1
ATOM 656 O O . ARG A 1 81 ? 0.147 -0.257 -6.613 1.00 97.75 81 ARG A O 1
ATOM 663 N N . MET A 1 82 ? -0.585 1.113 -5.000 1.00 97.56 82 MET A N 1
ATOM 664 C CA . MET A 1 82 ? 0.207 2.263 -5.447 1.00 97.56 82 MET A CA 1
ATOM 665 C C . MET A 1 82 ? 1.712 1.956 -5.446 1.00 97.56 82 MET A C 1
ATOM 667 O O . MET A 1 82 ? 2.423 2.334 -6.372 1.00 97.56 82 MET A O 1
ATOM 671 N N . ARG A 1 83 ? 2.214 1.241 -4.429 1.00 97.88 83 ARG A N 1
ATOM 672 C CA . ARG A 1 83 ? 3.617 0.800 -4.391 1.00 97.88 83 ARG A CA 1
ATOM 673 C C . ARG A 1 83 ? 3.956 -0.133 -5.552 1.00 97.88 83 ARG A C 1
ATOM 675 O O . ARG A 1 83 ? 5.007 0.041 -6.160 1.00 97.88 83 ARG A O 1
ATOM 682 N N . GLN A 1 84 ? 3.081 -1.089 -5.856 1.00 97.94 84 GLN A N 1
ATOM 683 C CA . GLN A 1 84 ? 3.264 -2.011 -6.979 1.00 97.94 84 GLN A CA 1
ATOM 684 C C . GLN A 1 84 ? 3.269 -1.269 -8.321 1.00 97.94 84 GLN A C 1
ATOM 686 O O . GLN A 1 84 ? 4.191 -1.456 -9.107 1.00 97.94 84 GLN A O 1
ATOM 691 N N . GLU A 1 85 ? 2.311 -0.366 -8.543 1.00 97.75 85 GLU A N 1
ATOM 692 C CA . GLU A 1 85 ? 2.227 0.444 -9.766 1.00 97.75 85 GLU A CA 1
ATOM 693 C C . GLU A 1 85 ? 3.479 1.311 -9.972 1.00 97.75 85 GLU A C 1
ATOM 695 O O . GLU A 1 85 ? 4.019 1.367 -11.076 1.00 97.75 85 GLU A O 1
ATOM 700 N N . ILE A 1 86 ? 3.992 1.943 -8.908 1.00 97.88 86 ILE A N 1
ATOM 701 C CA . ILE A 1 86 ? 5.234 2.729 -8.966 1.00 97.88 86 ILE A CA 1
ATOM 702 C C . ILE A 1 86 ? 6.427 1.845 -9.338 1.00 97.88 86 ILE A C 1
ATOM 704 O O . ILE A 1 86 ? 7.261 2.248 -10.149 1.00 97.88 86 ILE A O 1
ATOM 708 N N . GLU A 1 87 ? 6.535 0.657 -8.746 1.00 97.94 87 GLU A N 1
ATOM 709 C CA . GLU A 1 87 ? 7.651 -0.252 -9.002 1.00 97.94 87 GLU A CA 1
ATOM 710 C C . GLU A 1 87 ? 7.619 -0.799 -10.436 1.00 97.94 87 GLU A C 1
ATOM 712 O O . GLU A 1 87 ? 8.641 -0.829 -11.122 1.00 97.94 87 GLU A O 1
ATOM 717 N N . GLU A 1 88 ? 6.437 -1.164 -10.933 1.00 97.94 88 GLU A N 1
ATOM 718 C CA . GLU A 1 88 ? 6.251 -1.559 -12.329 1.00 97.94 88 GLU A CA 1
ATOM 719 C C . GLU A 1 88 ? 6.576 -0.419 -13.293 1.00 97.94 88 GLU A C 1
ATOM 721 O O . GLU A 1 88 ? 7.269 -0.632 -14.290 1.00 97.94 88 GLU A O 1
ATOM 726 N N . PHE A 1 89 ? 6.118 0.797 -12.991 1.00 97.75 89 PHE A N 1
ATOM 727 C CA . PHE A 1 89 ? 6.409 1.970 -13.805 1.00 97.75 89 PHE A CA 1
ATOM 728 C C . PHE A 1 89 ? 7.915 2.247 -13.874 1.00 97.75 89 PHE A C 1
ATOM 730 O O . PHE A 1 89 ? 8.453 2.457 -14.962 1.00 97.75 89 PHE A O 1
ATOM 737 N N . LYS A 1 90 ? 8.622 2.176 -12.738 1.00 97.81 90 LYS A N 1
ATOM 738 C CA . LYS A 1 90 ? 10.084 2.327 -12.689 1.00 97.81 90 LYS A CA 1
ATOM 739 C C . LYS A 1 90 ? 10.795 1.286 -13.545 1.00 97.81 90 LYS A C 1
ATOM 741 O O . LYS A 1 90 ? 11.666 1.650 -14.331 1.00 97.81 90 LYS A O 1
ATOM 746 N N . LYS A 1 91 ? 10.405 0.012 -13.440 1.00 97.94 91 LYS A N 1
ATOM 747 C CA . LYS A 1 91 ? 10.987 -1.067 -14.253 1.00 97.94 91 LYS A CA 1
ATOM 748 C C . LYS A 1 91 ? 10.798 -0.815 -15.746 1.00 97.94 91 LYS A C 1
ATOM 750 O O . LYS A 1 91 ? 11.774 -0.860 -16.487 1.00 97.94 91 LYS A O 1
ATOM 755 N N . ARG A 1 92 ? 9.577 -0.469 -16.170 1.00 97.75 92 ARG A N 1
ATOM 756 C CA . ARG A 1 92 ? 9.282 -0.145 -17.577 1.00 97.75 92 ARG A CA 1
ATOM 757 C C . ARG A 1 92 ? 10.065 1.072 -18.064 1.00 97.75 92 ARG A C 1
ATOM 759 O O . ARG A 1 92 ? 10.529 1.075 -19.198 1.00 97.75 92 ARG A O 1
ATOM 766 N N . SER A 1 93 ? 10.235 2.089 -17.220 1.00 97.12 93 SER A N 1
ATOM 767 C CA . SER A 1 93 ? 11.025 3.277 -17.560 1.00 97.12 93 SER A CA 1
ATOM 768 C C . SER A 1 93 ? 12.497 2.931 -17.790 1.00 97.12 93 SER A C 1
ATOM 770 O O . SER A 1 93 ? 13.063 3.344 -18.797 1.00 97.12 93 SER A O 1
ATOM 772 N N . ILE A 1 94 ? 13.099 2.147 -16.891 1.00 97.94 94 ILE A N 1
ATOM 773 C CA . ILE A 1 94 ? 14.496 1.705 -17.011 1.00 97.94 94 ILE A CA 1
ATOM 774 C C . ILE A 1 94 ? 14.677 0.835 -18.259 1.00 97.94 94 ILE A C 1
ATOM 776 O O . ILE A 1 94 ? 15.645 0.992 -18.999 1.00 97.94 94 ILE A O 1
ATOM 780 N N . GLU A 1 95 ? 13.743 -0.077 -18.524 1.00 97.75 95 GLU A N 1
ATOM 781 C CA . GLU A 1 95 ? 13.780 -0.919 -19.719 1.00 97.75 95 GLU A CA 1
ATOM 782 C C . GLU A 1 95 ? 13.679 -0.092 -21.009 1.00 97.75 95 GLU A C 1
ATOM 784 O O . GLU A 1 95 ? 14.466 -0.294 -21.933 1.00 97.75 95 GLU A O 1
ATOM 789 N N . ALA A 1 96 ? 12.769 0.884 -21.057 1.00 97.81 96 ALA A N 1
ATOM 790 C CA . ALA A 1 96 ? 12.625 1.778 -22.201 1.00 97.81 96 ALA A CA 1
ATOM 791 C C . ALA A 1 96 ? 13.885 2.626 -22.441 1.00 97.81 96 ALA A C 1
ATOM 793 O O . ALA A 1 96 ? 14.298 2.802 -23.588 1.00 97.81 96 ALA A O 1
ATOM 794 N N . GLU A 1 97 ? 14.513 3.130 -21.378 1.00 97.25 97 GLU A N 1
ATOM 795 C CA . GLU A 1 97 ? 15.766 3.883 -21.466 1.00 97.25 97 GLU A CA 1
ATOM 796 C C . GLU A 1 97 ? 16.921 3.006 -21.963 1.00 97.25 97 GLU A C 1
ATOM 798 O O . GLU A 1 97 ? 17.631 3.391 -22.892 1.00 97.25 97 GLU A O 1
ATOM 803 N N . ASN A 1 98 ? 17.045 1.784 -21.441 1.00 97.69 98 ASN A N 1
ATOM 804 C CA . ASN A 1 98 ? 18.040 0.816 -21.903 1.00 97.69 98 ASN A CA 1
ATOM 805 C C . ASN A 1 98 ? 17.849 0.440 -23.377 1.00 97.69 98 ASN A C 1
ATOM 807 O O . ASN A 1 98 ? 18.826 0.334 -24.119 1.00 97.69 98 ASN A O 1
ATOM 811 N N . ASN A 1 99 ? 16.606 0.241 -23.819 1.00 97.81 99 ASN A N 1
ATOM 812 C CA . ASN A 1 99 ? 16.312 -0.074 -25.216 1.00 97.81 99 ASN A CA 1
ATOM 813 C C . ASN A 1 99 ? 16.658 1.104 -26.133 1.00 97.81 99 ASN A C 1
ATOM 815 O O . ASN A 1 99 ? 17.345 0.905 -27.133 1.00 97.81 99 ASN A O 1
ATOM 819 N N . ARG A 1 100 ? 16.302 2.337 -25.747 1.00 97.69 100 ARG A N 1
ATOM 820 C CA . ARG A 1 100 ? 16.713 3.547 -26.479 1.00 97.69 100 ARG A CA 1
ATOM 821 C C . ARG A 1 100 ? 18.229 3.691 -26.558 1.00 97.69 100 ARG A C 1
ATOM 823 O O . ARG A 1 100 ? 18.752 4.027 -27.616 1.00 97.69 100 ARG A O 1
ATOM 830 N N . ALA A 1 101 ? 18.941 3.421 -25.465 1.00 98.06 101 ALA A N 1
ATOM 831 C CA . ALA A 1 101 ? 20.398 3.485 -25.445 1.00 98.06 101 ALA A CA 1
ATOM 832 C C . ALA A 1 101 ? 21.027 2.467 -26.412 1.00 98.06 101 ALA A C 1
ATOM 834 O O . ALA A 1 101 ? 21.950 2.811 -27.150 1.00 98.06 101 ALA A O 1
ATOM 835 N N . LYS A 1 102 ? 20.496 1.237 -26.463 1.00 97.94 102 LYS A N 1
ATOM 836 C CA . LYS A 1 102 ? 20.939 0.203 -27.415 1.00 97.94 102 LYS A CA 1
ATOM 837 C C . LYS A 1 102 ? 20.670 0.594 -28.866 1.00 97.94 102 LYS A C 1
ATOM 839 O O . LYS A 1 102 ? 21.554 0.441 -29.703 1.00 97.94 102 LYS A O 1
ATOM 844 N N . GLU A 1 103 ? 19.479 1.110 -29.164 1.00 97.88 103 GLU A N 1
ATOM 845 C CA . GLU A 1 103 ? 19.139 1.590 -30.509 1.00 97.88 103 GLU A CA 1
ATOM 846 C C . GLU A 1 103 ? 20.077 2.717 -30.950 1.00 97.88 103 GLU A C 1
ATOM 848 O O . GLU A 1 103 ? 20.606 2.690 -32.060 1.00 97.88 103 GLU A O 1
ATOM 853 N N .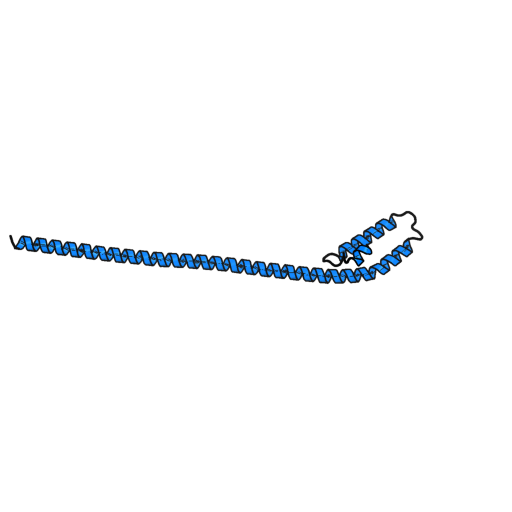 PHE A 1 104 ? 20.342 3.677 -30.063 1.00 97.88 104 PHE A N 1
ATOM 854 C CA . PHE A 1 104 ? 21.246 4.782 -30.356 1.00 97.88 104 PHE A CA 1
ATOM 855 C C . PHE A 1 104 ? 22.688 4.310 -30.590 1.00 97.88 104 PHE A C 1
ATOM 857 O O . PHE A 1 104 ? 23.331 4.751 -31.543 1.00 97.88 104 PHE A O 1
ATOM 864 N N . ALA A 1 105 ? 23.177 3.369 -29.777 1.00 98.06 105 ALA A N 1
ATOM 865 C CA . ALA A 1 105 ? 24.491 2.760 -29.968 1.00 98.06 105 ALA A CA 1
ATOM 866 C C . ALA A 1 105 ? 24.602 2.062 -31.335 1.00 98.06 105 ALA A C 1
ATOM 868 O O . ALA A 1 105 ? 25.577 2.277 -32.053 1.00 98.06 105 ALA A O 1
ATOM 869 N N . LEU A 1 106 ? 23.573 1.308 -31.737 1.00 98.06 106 LEU A N 1
ATOM 870 C CA . LEU A 1 106 ? 23.531 0.635 -33.036 1.00 98.06 106 LEU A CA 1
ATOM 871 C C . LEU A 1 106 ? 23.522 1.628 -34.211 1.00 98.06 106 LEU A C 1
ATOM 873 O O . LEU A 1 106 ? 24.139 1.376 -35.248 1.00 98.06 106 LEU A O 1
ATOM 877 N N . ILE A 1 107 ? 22.822 2.757 -34.075 1.00 97.94 107 ILE A N 1
ATOM 878 C CA . ILE A 1 107 ? 22.817 3.816 -35.095 1.00 97.94 107 ILE A CA 1
ATOM 879 C C . ILE A 1 107 ? 24.218 4.418 -35.242 1.00 97.94 107 ILE A C 1
ATOM 881 O O . ILE A 1 107 ? 24.694 4.564 -36.369 1.00 97.94 107 ILE A O 1
ATOM 885 N N . LEU A 1 108 ? 24.885 4.732 -34.128 1.00 97.62 108 LEU A N 1
ATOM 886 C CA . LEU A 1 108 ? 26.240 5.287 -34.138 1.00 97.62 108 LEU A CA 1
ATOM 887 C C . LEU A 1 108 ? 27.258 4.317 -34.740 1.00 97.62 108 LEU A C 1
ATOM 889 O O . LEU A 1 108 ? 28.054 4.719 -35.584 1.00 97.62 108 LEU A O 1
ATOM 893 N N . GLU A 1 109 ? 27.207 3.042 -34.358 1.00 97.62 109 GLU A N 1
ATOM 894 C CA . GLU A 1 109 ? 28.093 2.012 -34.905 1.00 97.62 109 GLU A CA 1
ATOM 895 C C . GLU A 1 109 ? 27.926 1.883 -36.424 1.00 97.62 109 GLU A C 1
ATOM 897 O O . GLU A 1 109 ? 28.903 1.908 -37.173 1.00 97.62 109 GLU A O 1
ATOM 902 N N . ASN A 1 110 ? 26.682 1.837 -36.907 1.00 97.44 110 ASN A N 1
ATOM 903 C CA . ASN A 1 110 ? 26.409 1.780 -38.340 1.00 97.44 110 ASN A CA 1
ATOM 904 C C . ASN A 1 110 ? 26.851 3.046 -39.082 1.00 97.44 110 ASN A C 1
ATOM 906 O O . ASN A 1 110 ? 27.327 2.948 -40.215 1.00 97.44 110 ASN A O 1
ATOM 910 N N . ALA A 1 111 ? 26.682 4.223 -38.478 1.00 97.31 111 ALA A N 1
ATOM 911 C CA . ALA A 1 111 ? 27.149 5.479 -39.054 1.00 97.31 111 ALA A CA 1
ATOM 912 C C . ALA A 1 111 ? 28.680 5.496 -39.172 1.00 97.31 111 ALA A C 1
ATOM 914 O O . ALA A 1 111 ? 29.198 5.838 -40.236 1.00 97.31 111 ALA A O 1
ATOM 915 N N . ASN A 1 112 ? 29.386 5.050 -38.129 1.00 96.94 112 ASN A N 1
ATOM 916 C CA . ASN A 1 112 ? 30.843 4.939 -38.128 1.00 96.94 112 ASN A CA 1
ATOM 917 C C . ASN A 1 112 ? 31.330 3.950 -39.186 1.00 96.94 112 ASN A C 1
ATOM 919 O O . ASN A 1 112 ? 32.160 4.318 -40.011 1.00 96.94 112 ASN A O 1
ATOM 923 N N . ARG A 1 113 ? 30.746 2.747 -39.253 1.00 97.56 113 ARG A N 1
ATOM 924 C CA . ARG A 1 113 ? 31.105 1.751 -40.274 1.00 97.56 113 ARG A CA 1
ATOM 925 C C . ARG A 1 113 ? 30.939 2.302 -41.692 1.00 97.56 113 ARG A C 1
ATOM 927 O O . ARG A 1 113 ? 31.839 2.183 -42.516 1.00 97.56 113 ARG A O 1
ATOM 934 N N . ARG A 1 114 ? 29.806 2.952 -41.982 1.00 97.31 114 ARG A N 1
ATOM 935 C CA . ARG A 1 114 ? 29.568 3.578 -43.297 1.00 97.31 114 ARG A CA 1
ATOM 936 C C . ARG A 1 114 ? 30.571 4.690 -43.592 1.00 97.31 114 ARG A C 1
ATOM 938 O O . ARG A 1 114 ? 30.989 4.853 -44.738 1.00 97.31 114 ARG A O 1
ATOM 945 N N . HIS A 1 115 ? 30.934 5.474 -42.580 1.00 96.38 115 HIS A N 1
ATOM 946 C CA . HIS A 1 115 ? 31.931 6.524 -42.724 1.00 96.38 115 HIS A CA 1
ATOM 947 C C . HIS A 1 115 ? 33.312 5.939 -43.047 1.00 96.38 115 HIS A C 1
ATOM 949 O O . HIS A 1 115 ? 33.946 6.387 -43.999 1.00 96.38 115 HIS A O 1
ATOM 955 N N . GLU A 1 116 ? 33.734 4.898 -42.329 1.00 97.00 116 GLU A N 1
ATOM 956 C CA . GLU A 1 116 ? 34.986 4.178 -42.579 1.00 97.00 116 GLU A CA 1
ATOM 957 C C . GLU A 1 116 ? 35.030 3.580 -43.990 1.00 97.00 116 GLU A C 1
ATOM 959 O O . GLU A 1 116 ? 36.003 3.793 -44.713 1.00 97.00 116 GLU A O 1
ATOM 964 N N . GLU A 1 117 ? 33.956 2.914 -44.424 1.00 97.06 117 GLU A N 1
ATOM 965 C CA . GLU A 1 117 ? 33.819 2.380 -45.788 1.00 97.06 117 GLU A CA 1
ATOM 966 C C . GLU A 1 117 ? 33.944 3.486 -46.845 1.00 97.06 117 GLU A C 1
ATOM 968 O O . GLU A 1 117 ? 34.661 3.341 -47.836 1.00 97.06 117 GLU A O 1
ATOM 973 N N . THR A 1 118 ? 33.299 4.631 -46.607 1.00 97.25 118 THR A N 1
ATOM 974 C CA . THR A 1 118 ? 33.369 5.789 -47.508 1.00 97.25 118 THR A CA 1
ATOM 975 C C . THR A 1 118 ? 34.793 6.344 -47.588 1.00 97.25 118 THR A C 1
ATOM 977 O O . THR A 1 118 ? 35.286 6.629 -48.680 1.00 97.25 118 THR A O 1
ATOM 980 N N . MET A 1 119 ? 35.481 6.477 -46.451 1.00 96.69 119 MET A N 1
ATOM 981 C CA . MET A 1 119 ? 36.864 6.961 -46.411 1.00 96.69 119 MET A CA 1
ATOM 982 C C . MET A 1 119 ? 37.822 5.986 -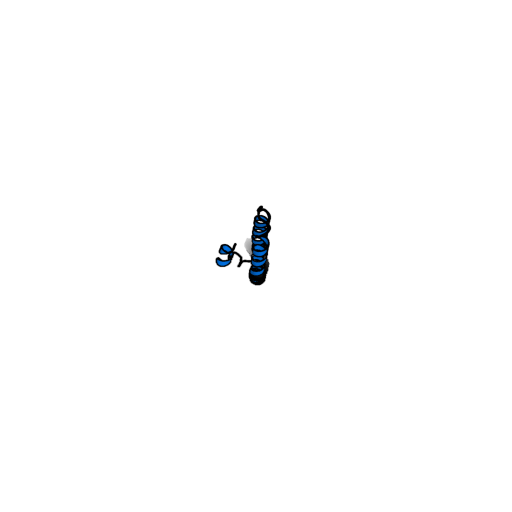47.097 1.00 96.69 119 MET A C 1
ATOM 984 O O . MET A 1 119 ? 38.685 6.420 -47.861 1.00 96.69 119 MET A O 1
ATOM 988 N N . ALA A 1 120 ? 37.644 4.679 -46.891 1.00 97.31 120 ALA A N 1
ATOM 989 C CA . ALA A 1 120 ? 38.430 3.651 -47.564 1.00 97.31 120 ALA A CA 1
ATOM 990 C C . ALA A 1 120 ? 38.289 3.745 -49.092 1.00 97.31 120 ALA A C 1
ATOM 992 O O . ALA A 1 120 ? 39.304 3.756 -49.794 1.00 97.31 120 ALA A O 1
ATOM 993 N N . GLN A 1 121 ? 37.062 3.912 -49.601 1.00 96.81 121 GLN A N 1
ATOM 994 C CA . GLN A 1 121 ? 36.818 4.078 -51.036 1.00 96.81 121 GLN A CA 1
ATOM 995 C C . GLN A 1 121 ? 37.474 5.351 -51.590 1.00 96.81 121 GLN A C 1
ATOM 997 O O . GLN A 1 121 ? 38.106 5.311 -52.645 1.00 96.81 121 GLN A O 1
ATOM 1002 N N . ILE A 1 122 ? 37.373 6.479 -50.877 1.00 96.88 122 ILE A N 1
ATOM 1003 C CA . ILE A 1 122 ? 38.023 7.736 -51.282 1.00 96.88 122 ILE A CA 1
ATOM 1004 C C . ILE A 1 122 ? 39.546 7.564 -51.335 1.00 96.88 122 ILE A C 1
ATOM 1006 O O . ILE A 1 122 ? 40.177 7.969 -52.312 1.00 96.88 122 ILE A O 1
ATOM 1010 N N . MET A 1 123 ? 40.142 6.927 -50.324 1.00 96.00 123 MET A N 1
ATOM 1011 C CA . MET A 1 123 ? 41.584 6.663 -50.286 1.00 96.00 123 MET A CA 1
ATOM 1012 C C . MET A 1 123 ? 42.040 5.706 -51.390 1.00 96.00 123 MET A C 1
ATOM 1014 O O . MET A 1 123 ? 43.166 5.830 -51.875 1.00 96.00 123 MET A O 1
ATOM 1018 N N . GLN A 1 124 ? 41.211 4.732 -51.769 1.00 96.12 124 GLN A N 1
ATOM 1019 C CA . GLN A 1 124 ? 41.501 3.838 -52.887 1.00 96.12 124 GLN A CA 1
ATOM 1020 C C . GLN A 1 124 ? 41.459 4.597 -54.216 1.00 96.12 124 GLN A C 1
ATOM 1022 O O . GLN A 1 124 ? 42.451 4.591 -54.943 1.00 96.12 124 GLN A O 1
ATOM 1027 N N . ASN A 1 125 ? 40.372 5.323 -54.484 1.00 95.56 125 ASN A N 1
ATOM 1028 C CA . ASN A 1 125 ? 40.218 6.108 -55.710 1.00 95.56 125 ASN A CA 1
ATOM 1029 C C . ASN A 1 125 ? 41.352 7.135 -55.862 1.00 95.56 125 ASN A C 1
ATOM 1031 O O . ASN A 1 125 ? 41.908 7.300 -56.945 1.00 95.56 125 ASN A O 1
ATOM 1035 N N . HIS A 1 126 ? 41.739 7.798 -54.767 1.00 95.12 126 HIS A N 1
ATOM 1036 C CA . HIS A 1 126 ? 42.858 8.738 -54.773 1.00 95.12 126 HIS A CA 1
ATOM 1037 C C . HIS A 1 126 ? 44.187 8.052 -55.132 1.00 95.12 126 HIS A C 1
ATOM 1039 O O . HIS A 1 126 ? 44.954 8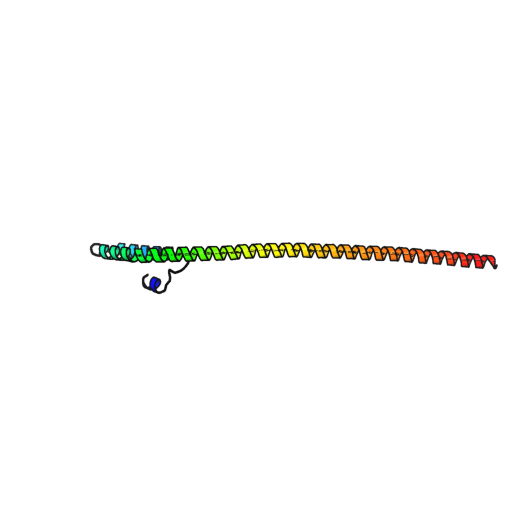.573 -55.943 1.00 95.12 126 HIS A O 1
ATOM 1045 N N . ARG A 1 127 ? 44.454 6.860 -54.579 1.00 94.56 127 ARG A N 1
ATOM 1046 C CA . ARG A 1 127 ? 45.648 6.069 -54.921 1.00 94.56 127 ARG A CA 1
ATOM 1047 C C . ARG A 1 127 ? 45.667 5.659 -56.393 1.00 94.56 127 ARG A C 1
ATOM 1049 O O . ARG A 1 127 ? 46.710 5.771 -57.033 1.00 94.56 127 ARG A O 1
ATOM 1056 N N . GLU A 1 128 ? 44.535 5.219 -56.932 1.00 94.69 128 GLU A N 1
ATOM 1057 C CA . GLU A 1 128 ? 44.403 4.843 -58.344 1.00 94.69 128 GLU A CA 1
ATOM 1058 C C . GLU A 1 128 ? 44.666 6.034 -59.275 1.00 94.69 128 GLU A C 1
ATOM 1060 O O . GLU A 1 128 ? 45.480 5.921 -60.193 1.00 94.69 128 GLU A O 1
ATOM 1065 N N . GLN A 1 129 ? 44.079 7.200 -58.982 1.00 93.25 129 GLN A N 1
ATOM 1066 C CA . GLN A 1 129 ? 44.326 8.433 -59.739 1.00 93.25 129 GLN A CA 1
ATOM 1067 C C . GLN A 1 129 ? 45.804 8.840 -59.721 1.00 93.25 129 GLN A C 1
ATOM 1069 O O . GLN A 1 129 ? 46.365 9.177 -60.763 1.00 93.25 129 GLN A O 1
ATOM 1074 N N . MET A 1 130 ? 46.461 8.769 -58.559 1.00 92.69 130 MET A N 1
ATOM 1075 C CA . MET A 1 130 ? 47.888 9.088 -58.442 1.00 92.69 130 MET A CA 1
ATOM 1076 C C . MET A 1 130 ? 48.764 8.137 -59.267 1.00 92.69 130 MET A C 1
ATOM 1078 O O . MET A 1 130 ? 49.696 8.590 -59.933 1.00 92.69 130 MET A O 1
ATOM 1082 N N . MET A 1 131 ? 48.452 6.837 -59.275 1.00 92.88 131 MET A N 1
ATOM 1083 C CA . MET A 1 131 ? 49.156 5.870 -60.124 1.00 92.88 131 MET A CA 1
ATOM 1084 C C . MET A 1 131 ? 48.941 6.146 -61.615 1.00 92.88 131 MET A C 1
ATOM 1086 O O . MET A 1 131 ? 49.871 5.997 -62.406 1.00 92.88 131 MET A O 1
ATOM 1090 N N . GLU A 1 132 ? 47.736 6.547 -62.018 1.00 92.06 132 GLU A N 1
ATOM 1091 C CA . GLU A 1 132 ? 47.444 6.863 -63.416 1.00 92.06 132 GLU A CA 1
ATOM 1092 C C . GLU A 1 132 ? 48.185 8.123 -63.890 1.00 92.06 132 GLU A C 1
ATOM 1094 O O . GLU A 1 132 ? 48.730 8.135 -64.995 1.00 92.06 132 GLU A O 1
ATOM 1099 N N . ILE A 1 133 ? 48.274 9.150 -63.038 1.00 91.75 133 ILE A N 1
ATOM 1100 C CA . ILE A 1 133 ? 49.067 10.359 -63.303 1.00 91.75 133 ILE A CA 1
ATOM 1101 C C . ILE A 1 133 ? 50.550 10.004 -63.456 1.00 91.75 133 ILE A C 1
ATOM 1103 O O . ILE A 1 133 ? 51.175 10.419 -64.429 1.00 91.75 133 ILE A O 1
ATOM 1107 N N . GLN A 1 134 ? 51.109 9.196 -62.548 1.00 83.38 134 GLN A N 1
ATOM 1108 C CA . GLN A 1 134 ? 52.506 8.760 -62.648 1.00 83.38 134 GLN A CA 1
ATOM 1109 C C . GLN A 1 134 ? 52.769 7.988 -63.946 1.00 83.38 134 GLN A C 1
ATOM 1111 O O . GLN A 1 134 ? 53.724 8.296 -64.651 1.00 83.38 134 GLN A O 1
ATOM 1116 N N . LYS A 1 135 ? 51.902 7.033 -64.310 1.00 85.56 135 LYS A N 1
ATOM 1117 C CA . LYS A 1 135 ? 52.031 6.277 -65.567 1.00 85.56 135 LYS A CA 1
ATOM 1118 C C . LYS A 1 135 ? 51.994 7.175 -66.800 1.00 85.56 135 LYS A C 1
ATOM 1120 O O . LYS A 1 135 ? 52.774 6.954 -67.718 1.00 85.56 135 LYS A O 1
ATOM 1125 N N . LYS A 1 136 ? 51.101 8.172 -66.829 1.00 82.12 136 LYS A N 1
ATOM 1126 C CA . LYS A 1 136 ? 51.043 9.146 -67.928 1.00 82.12 136 LYS A CA 1
ATOM 1127 C C . LYS A 1 136 ? 52.336 9.954 -68.002 1.00 82.12 136 LYS A C 1
ATOM 1129 O O . LYS A 1 136 ? 52.891 10.056 -69.083 1.00 82.12 136 LYS A O 1
ATOM 1134 N N . ASN A 1 137 ? 52.863 10.432 -66.877 1.00 73.94 137 ASN A N 1
ATOM 1135 C CA . ASN A 1 137 ? 54.119 11.187 -66.869 1.00 73.94 137 ASN A CA 1
ATOM 1136 C C . ASN A 1 137 ? 55.312 10.362 -67.392 1.00 73.94 137 ASN A C 1
ATOM 1138 O O . ASN A 1 137 ? 56.095 10.888 -68.167 1.00 73.94 137 ASN A O 1
ATOM 1142 N N . TYR A 1 138 ? 55.395 9.065 -67.071 1.00 67.50 138 TYR A N 1
ATOM 1143 C CA . TYR A 1 138 ? 56.429 8.158 -67.605 1.00 67.50 138 TYR A CA 1
ATOM 1144 C C . TYR A 1 138 ? 56.262 7.783 -69.091 1.00 67.50 138 TYR A C 1
ATOM 1146 O O . TYR A 1 138 ? 57.185 7.233 -69.679 1.00 67.50 138 TYR A O 1
ATOM 1154 N N . LEU A 1 139 ? 55.092 8.016 -69.696 1.00 59.88 139 LEU A N 1
ATOM 1155 C CA . LEU A 1 139 ? 54.839 7.758 -71.123 1.00 59.88 139 LEU A CA 1
ATOM 1156 C C . LEU A 1 139 ? 55.117 8.983 -72.012 1.00 59.88 139 LEU A C 1
ATOM 1158 O O . LEU A 1 139 ? 55.072 8.858 -73.235 1.00 59.88 139 LEU A O 1
ATOM 1162 N N . PHE A 1 140 ? 55.360 10.151 -71.411 1.00 55.16 140 PHE A N 1
ATOM 1163 C CA . PHE A 1 140 ? 55.640 11.416 -72.100 1.00 55.16 140 PHE A CA 1
ATOM 1164 C C . PHE A 1 140 ? 57.085 11.927 -71.888 1.00 55.16 140 PHE A C 1
ATOM 1166 O O . PHE A 1 140 ? 57.393 13.031 -72.339 1.00 55.16 140 PHE A O 1
ATOM 1173 N N . GLU A 1 141 ? 57.958 11.132 -71.256 1.00 47.97 141 GLU A N 1
ATOM 1174 C CA . GLU A 1 141 ? 59.430 11.278 -71.240 1.00 47.97 141 GLU A CA 1
ATOM 1175 C C . GLU A 1 141 ? 60.081 10.240 -72.165 1.00 47.97 141 GLU A C 1
ATOM 1177 O O . GLU A 1 141 ? 61.074 10.599 -72.839 1.00 47.97 141 GLU A O 1
#

Secondary structure (DSSP, 8-state):
-HHHHHTTTT-STTHHHHHHHHHHHHHHHHHTSS--TTTHHHHHHHHHHHHHHHHHHHHHHHHHHHHHHHHHHHHHHHHHHHHHHHHHHHHHHHHHHHHHHHHHHHHHHHHHHHHHHHHHHHHHHHHHHHHHHHHHHHH--

Radius of gyration: 45.88 Å; chains: 1; bounding box: 89×17×128 Å

InterPro domains:
  IPR003191 Guanylate-binding protein/Atlastin, C-terminal [PF02841] (1-135)
  IPR036543 Guanylate-binding protein, C-terminal domain superfamily [SSF48340] (1-138)

Organism: Labeo rohita (NCBI:txid84645)